Protein AF-A0A4Y2S1Z5-F1 (afdb_monomer_lite)

Structure (mmCIF, N/CA/C/O backbone):
data_AF-A0A4Y2S1Z5-F1
#
_entry.id   AF-A0A4Y2S1Z5-F1
#
loop_
_atom_site.group_PDB
_atom_site.id
_atom_site.type_symbol
_atom_site.label_atom_id
_atom_site.label_alt_id
_atom_site.label_comp_id
_atom_site.label_asym_id
_atom_site.label_entity_id
_atom_site.label_seq_id
_atom_site.pdbx_PDB_ins_code
_atom_site.Cartn_x
_atom_site.Cartn_y
_atom_site.Cartn_z
_atom_site.occupancy
_atom_site.B_iso_or_equiv
_atom_site.auth_seq_id
_atom_site.auth_comp_id
_atom_site.auth_asym_id
_atom_site.auth_atom_id
_atom_site.pdbx_PDB_model_num
ATOM 1 N N . ALA A 1 1 ? -19.988 25.038 12.668 1.00 46.44 1 ALA A N 1
ATOM 2 C CA . ALA A 1 1 ? -18.520 25.024 12.527 1.00 46.44 1 ALA A CA 1
ATOM 3 C C . ALA A 1 1 ? -18.069 23.572 12.537 1.00 46.44 1 ALA A C 1
ATOM 5 O O . ALA A 1 1 ? -18.343 22.893 13.516 1.00 46.44 1 ALA A O 1
ATOM 6 N N . SER A 1 2 ? -17.480 23.065 11.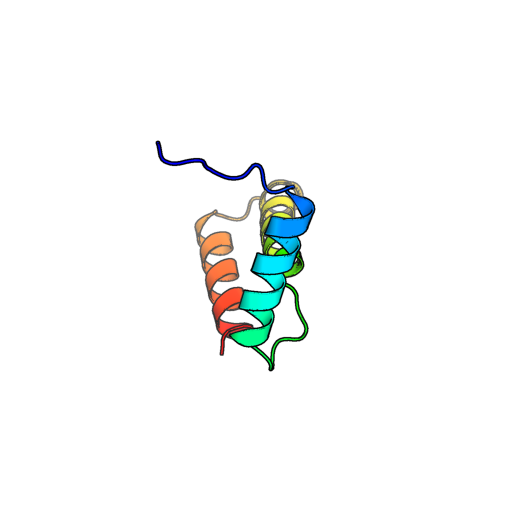450 1.00 55.84 2 SER A N 1
ATOM 7 C CA . SER A 1 2 ? -16.909 21.714 11.466 1.00 55.84 2 SER A CA 1
ATOM 8 C C . SER A 1 2 ? -15.524 21.816 12.092 1.00 55.84 2 SER A C 1
ATOM 10 O O . SER A 1 2 ? -14.564 22.189 11.424 1.00 55.84 2 SER A O 1
ATOM 12 N N . ILE A 1 3 ? -15.458 21.600 13.403 1.00 57.84 3 ILE A N 1
ATOM 13 C CA . ILE A 1 3 ? -14.207 21.548 14.157 1.00 57.84 3 ILE A CA 1
ATOM 14 C C . ILE A 1 3 ? -13.529 20.244 13.740 1.00 57.84 3 ILE A C 1
ATOM 16 O O . ILE A 1 3 ? -14.001 19.162 14.074 1.00 57.84 3 ILE A O 1
ATOM 20 N N . ILE A 1 4 ? -12.480 20.341 12.928 1.00 63.97 4 ILE A N 1
ATOM 21 C CA . ILE A 1 4 ? -11.604 19.202 12.664 1.00 63.97 4 ILE A CA 1
ATOM 22 C C . ILE A 1 4 ? -10.643 19.173 13.847 1.00 63.97 4 ILE A C 1
ATOM 24 O O . ILE A 1 4 ? -9.747 20.014 13.925 1.00 63.97 4 ILE A O 1
ATOM 28 N N . ASP A 1 5 ? -10.886 18.265 14.793 1.00 61.84 5 ASP A N 1
ATOM 29 C CA . ASP A 1 5 ? -9.983 18.041 15.918 1.00 61.84 5 ASP A CA 1
ATOM 30 C C . ASP A 1 5 ? -8.564 17.825 15.387 1.00 61.84 5 ASP A C 1
ATOM 32 O O . ASP A 1 5 ? -8.325 17.013 14.486 1.00 61.84 5 ASP A O 1
ATOM 36 N N . TYR A 1 6 ? -7.613 18.587 15.925 1.00 68.38 6 TYR A N 1
ATOM 37 C CA . TYR A 1 6 ? -6.205 18.417 15.601 1.00 68.38 6 TYR A CA 1
ATOM 38 C C . TYR A 1 6 ? -5.731 17.084 16.191 1.00 68.38 6 TYR A C 1
ATOM 40 O O . TYR A 1 6 ? -5.299 16.997 17.340 1.00 68.38 6 TYR A O 1
ATOM 48 N N . VAL A 1 7 ? -5.843 16.019 15.401 1.00 71.50 7 VAL A N 1
ATOM 49 C CA . VAL A 1 7 ? -5.339 14.693 15.756 1.00 71.50 7 VAL A CA 1
ATOM 50 C C . VAL A 1 7 ? -3.846 14.652 15.464 1.00 71.50 7 VAL A C 1
ATOM 52 O O . VAL A 1 7 ? -3.404 14.945 14.349 1.00 71.50 7 VAL A O 1
ATOM 55 N N . LYS A 1 8 ? -3.040 14.254 16.455 1.00 79.88 8 LYS A N 1
ATOM 56 C CA . LYS A 1 8 ? -1.605 14.064 16.232 1.00 79.88 8 LYS A CA 1
ATOM 57 C C . LYS A 1 8 ? -1.405 12.985 15.160 1.00 79.88 8 LYS A C 1
ATOM 59 O O . LYS A 1 8 ? -2.043 11.932 15.215 1.00 79.88 8 LYS A O 1
ATOM 64 N N . PRO A 1 9 ? -0.465 13.166 14.220 1.00 81.06 9 PRO A N 1
ATOM 65 C CA . PRO A 1 9 ? -0.227 12.201 13.145 1.00 81.06 9 PRO A CA 1
ATOM 66 C C . PRO A 1 9 ? 0.149 10.798 13.656 1.00 81.06 9 PRO A C 1
ATOM 68 O O . PRO A 1 9 ? -0.076 9.805 12.962 1.00 81.06 9 PRO A O 1
ATOM 71 N N . SER A 1 10 ? 0.689 10.695 14.875 1.00 82.94 10 SER A N 1
ATOM 72 C CA . SER A 1 10 ? 0.926 9.430 15.578 1.00 82.94 10 SER A CA 1
ATOM 73 C C . SER A 1 10 ? -0.362 8.682 15.919 1.00 82.94 10 SER A C 1
ATOM 75 O O . SER A 1 10 ? -0.428 7.473 15.698 1.00 82.94 10 SER A O 1
ATOM 77 N N . ASP A 1 11 ? -1.377 9.392 16.411 1.00 84.50 11 ASP A N 1
ATOM 78 C CA . ASP A 1 11 ? -2.660 8.812 16.814 1.00 84.50 11 ASP A CA 1
ATOM 79 C C . ASP A 1 11 ? -3.455 8.375 15.581 1.00 84.50 11 ASP A C 1
ATOM 81 O O . ASP A 1 11 ? -3.913 7.237 15.516 1.00 84.50 11 ASP A O 1
ATOM 85 N N . LEU A 1 12 ? -3.470 9.198 14.525 1.00 84.38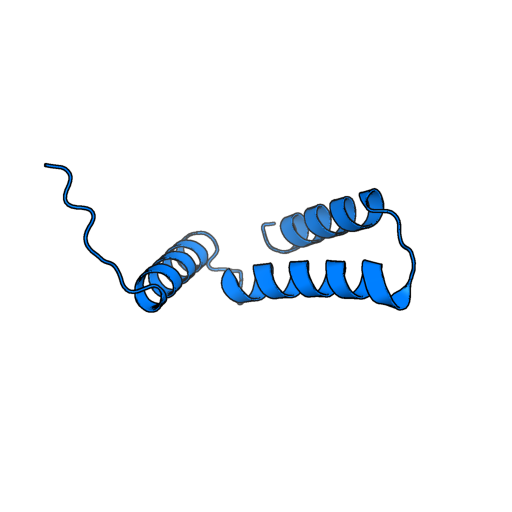 12 LEU A N 1
ATOM 86 C CA . LEU A 1 12 ? -4.071 8.824 13.241 1.00 84.38 12 LEU A CA 1
ATOM 87 C C . LEU A 1 12 ? -3.403 7.579 12.635 1.00 84.38 12 LEU A C 1
ATOM 89 O O . LEU A 1 12 ? -4.068 6.674 12.131 1.00 84.38 12 LEU A O 1
ATOM 93 N N . LYS A 1 13 ? -2.067 7.500 12.687 1.00 85.56 13 LYS A N 1
ATOM 94 C CA . LYS A 1 13 ? -1.327 6.320 12.220 1.00 85.56 13 LYS A CA 1
ATOM 95 C C . LYS A 1 13 ? -1.688 5.076 13.033 1.00 85.56 13 LYS A C 1
ATOM 97 O O . LYS A 1 13 ? -1.765 3.990 12.454 1.00 85.56 13 LYS A O 1
ATOM 102 N N . LYS A 1 14 ? -1.863 5.212 14.350 1.00 87.81 14 LYS A N 1
ATOM 103 C CA . LYS A 1 14 ? -2.259 4.110 15.229 1.00 87.81 14 LYS A CA 1
ATOM 104 C C . LYS A 1 14 ? -3.658 3.614 14.863 1.00 87.81 14 LYS A C 1
ATOM 106 O O . LYS A 1 14 ? -3.783 2.440 14.531 1.00 87.81 14 LYS A O 1
ATOM 111 N N . GLU A 1 15 ? -4.634 4.514 14.774 1.00 88.06 15 GLU A N 1
ATOM 112 C CA . GLU A 1 15 ? -6.019 4.188 14.411 1.00 88.06 15 GLU A CA 1
ATOM 113 C C . GLU A 1 15 ? -6.106 3.486 13.047 1.00 88.06 15 GLU A C 1
ATOM 115 O O . GLU A 1 15 ? -6.783 2.471 12.895 1.00 88.06 15 GLU A O 1
ATOM 120 N N . LEU A 1 16 ? -5.362 3.970 12.045 1.00 87.81 16 LEU A N 1
ATOM 121 C CA . LEU A 1 16 ? -5.318 3.339 10.723 1.00 87.81 16 LEU A CA 1
ATOM 122 C C . LEU A 1 16 ? -4.727 1.923 10.758 1.00 87.81 16 LEU A C 1
ATOM 124 O O . LEU A 1 16 ? -5.175 1.055 10.010 1.00 87.81 16 LEU A O 1
ATOM 128 N N . ASN A 1 17 ? -3.714 1.677 11.593 1.00 88.06 17 ASN A N 1
ATOM 129 C CA . ASN A 1 17 ? -3.155 0.335 11.750 1.00 88.06 17 ASN A CA 1
ATOM 130 C C . ASN A 1 17 ? -4.105 -0.584 12.538 1.00 88.06 17 ASN A C 1
ATOM 132 O O . ASN A 1 17 ? -4.173 -1.767 12.214 1.00 88.06 17 ASN A O 1
ATOM 136 N N . GLU A 1 18 ? -4.837 -0.066 13.529 1.00 89.06 18 GLU A N 1
ATOM 137 C CA . GLU A 1 18 ? -5.845 -0.829 14.282 1.00 89.06 18 GLU A 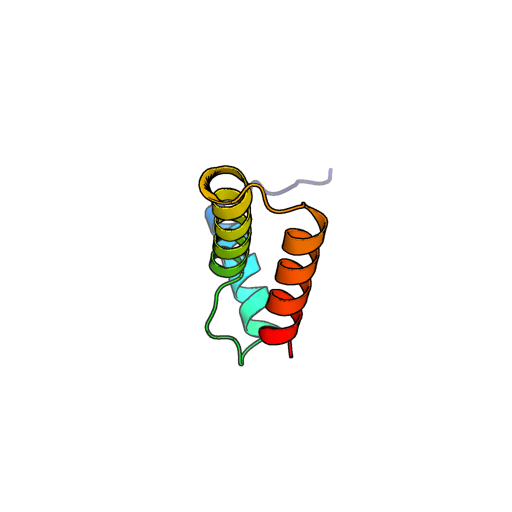CA 1
ATOM 138 C C . GLU A 1 18 ? -7.000 -1.251 13.372 1.00 89.06 18 GLU A C 1
ATOM 140 O O . GLU A 1 18 ? -7.245 -2.448 13.236 1.00 89.06 18 GLU A O 1
ATOM 145 N N . LYS A 1 19 ? -7.584 -0.317 12.609 1.00 87.75 19 LYS A N 1
ATOM 146 C CA . LYS A 1 19 ? -8.606 -0.621 11.589 1.00 87.75 19 LYS A CA 1
ATOM 147 C C . LYS A 1 19 ? -8.118 -1.633 10.550 1.00 87.75 19 LYS A C 1
ATOM 149 O O . LYS A 1 19 ? -8.883 -2.474 10.084 1.00 87.75 19 LYS A O 1
ATOM 154 N N . PHE A 1 20 ? -6.842 -1.561 10.163 1.00 87.25 20 PHE A N 1
ATOM 155 C CA . PHE A 1 20 ? -6.247 -2.537 9.247 1.00 87.25 20 PHE A CA 1
ATOM 156 C C . PHE A 1 20 ? -6.170 -3.933 9.877 1.00 87.25 20 PHE A C 1
ATOM 158 O O . PHE A 1 20 ? -6.525 -4.912 9.226 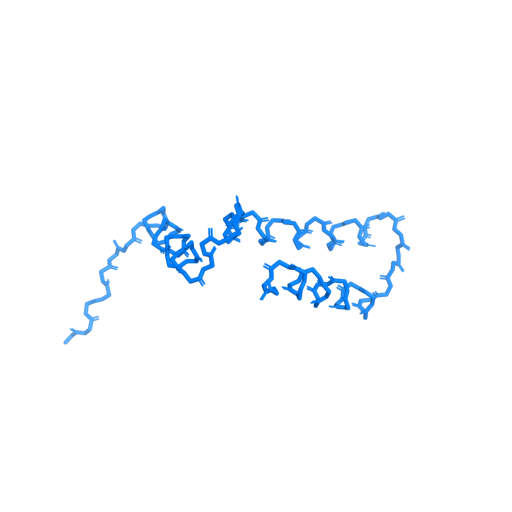1.00 87.25 20 PHE A O 1
ATOM 165 N N . ARG A 1 21 ? -5.745 -4.026 11.140 1.00 87.19 21 ARG A N 1
ATOM 166 C CA . ARG A 1 21 ? -5.637 -5.295 11.869 1.00 87.19 21 ARG A CA 1
ATOM 167 C C . ARG A 1 21 ? -7.003 -5.920 12.150 1.00 87.19 21 ARG A C 1
ATOM 169 O O . ARG A 1 21 ? -7.137 -7.128 12.022 1.00 87.19 21 ARG A O 1
ATOM 176 N N . GLU A 1 22 ? -8.007 -5.113 12.483 1.00 88.00 22 GLU A N 1
ATOM 177 C CA . GLU A 1 22 ? -9.394 -5.570 12.646 1.00 88.00 22 GLU A CA 1
ATOM 178 C C . GLU A 1 22 ? -9.960 -6.129 11.341 1.00 88.00 22 GLU A C 1
ATOM 180 O O . GLU A 1 22 ? -10.599 -7.178 11.333 1.00 88.00 22 GLU A O 1
ATOM 185 N N . ARG A 1 23 ? -9.693 -5.450 10.219 1.00 86.50 23 ARG A N 1
ATOM 186 C CA . ARG A 1 23 ? -10.169 -5.880 8.902 1.00 86.50 23 ARG A CA 1
ATOM 187 C C . ARG A 1 23 ? -9.436 -7.114 8.380 1.00 86.50 23 ARG A C 1
ATOM 189 O O . ARG A 1 23 ? -10.027 -7.901 7.646 1.00 86.50 23 ARG A O 1
ATOM 196 N N . PHE A 1 24 ? -8.167 -7.275 8.746 1.00 84.31 24 PHE A N 1
ATOM 197 C CA . PHE A 1 24 ? -7.321 -8.369 8.289 1.00 84.31 24 PHE A CA 1
ATOM 198 C C . PHE A 1 24 ? -6.565 -9.037 9.451 1.00 84.31 24 PHE A C 1
ATOM 200 O O . PHE A 1 24 ? -5.341 -8.924 9.548 1.00 84.31 24 PHE A O 1
ATOM 207 N N . PRO A 1 25 ? -7.265 -9.775 10.328 1.00 85.38 25 PRO A N 1
ATOM 208 C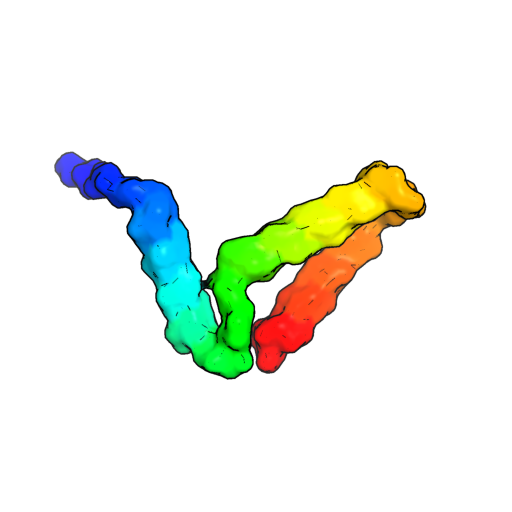 CA . PRO A 1 25 ? -6.671 -10.339 11.542 1.00 85.38 25 PRO A CA 1
ATOM 209 C C . PRO A 1 25 ? -5.621 -11.423 11.265 1.00 85.38 25 PRO A C 1
ATOM 211 O O . PRO A 1 25 ? -4.753 -11.664 12.098 1.00 85.38 25 PRO A O 1
ATOM 214 N N . GLN A 1 26 ? -5.677 -12.056 10.089 1.00 84.38 26 GLN A N 1
ATOM 215 C CA . GLN A 1 26 ? -4.726 -13.088 9.657 1.00 84.38 26 GLN A CA 1
ATOM 216 C C . GLN A 1 26 ? -3.383 -12.500 9.188 1.00 84.38 26 GLN A C 1
ATOM 218 O O . GLN A 1 26 ? -2.384 -13.210 9.079 1.00 84.38 26 GLN A O 1
ATOM 223 N N . ILE A 1 27 ? -3.343 -11.194 8.910 1.00 84.50 27 ILE A N 1
ATOM 224 C CA . ILE A 1 27 ? -2.160 -10.507 8.402 1.00 84.50 27 ILE A CA 1
ATOM 225 C C . ILE A 1 27 ? -1.352 -9.974 9.586 1.00 84.50 27 ILE A C 1
ATOM 227 O O . ILE A 1 27 ? -1.740 -9.017 10.251 1.00 84.50 27 ILE A O 1
ATOM 231 N N . HIS A 1 28 ? -0.163 -10.532 9.809 1.00 81.88 28 HIS A N 1
ATOM 232 C CA . HIS A 1 28 ? 0.768 -10.061 10.847 1.00 81.88 28 HIS A CA 1
ATOM 233 C C . HIS A 1 28 ? 1.563 -8.794 10.465 1.00 81.88 28 HIS A C 1
ATOM 235 O O . HIS A 1 28 ? 2.483 -8.389 11.177 1.00 81.88 28 HIS A O 1
ATOM 241 N N . LEU A 1 29 ? 1.225 -8.141 9.349 1.00 85.19 29 LEU A N 1
ATOM 242 C CA . LEU A 1 29 ? 1.821 -6.874 8.921 1.00 85.19 29 LEU A CA 1
ATOM 243 C C . LEU A 1 29 ? 0.955 -5.671 9.305 1.00 85.19 29 LEU A C 1
ATOM 245 O O . LEU A 1 29 ? -0.268 -5.723 9.276 1.00 85.19 29 LEU A O 1
ATOM 249 N N . THR A 1 30 ? 1.600 -4.532 9.566 1.00 87.62 30 THR A N 1
ATOM 250 C CA . THR A 1 30 ? 0.901 -3.243 9.677 1.00 87.62 30 THR A CA 1
ATOM 251 C C . THR A 1 30 ? 0.758 -2.578 8.309 1.00 87.62 30 THR A C 1
ATOM 253 O O . THR A 1 30 ? 1.633 -2.709 7.445 1.00 87.62 30 THR A O 1
ATOM 256 N N . LEU A 1 31 ? -0.283 -1.757 8.134 1.00 85.44 31 LEU A N 1
ATOM 257 C CA . LEU A 1 31 ? -0.467 -0.919 6.941 1.00 85.44 31 LEU A CA 1
ATOM 258 C C . LEU A 1 31 ? 0.766 -0.044 6.663 1.00 85.44 31 LEU A C 1
ATOM 260 O O . LEU A 1 31 ? 1.172 0.171 5.520 1.00 85.44 31 LEU A O 1
ATOM 264 N N . SER A 1 32 ? 1.399 0.441 7.731 1.00 86.56 32 SER A N 1
ATOM 265 C CA . SER A 1 32 ? 2.632 1.224 7.647 1.00 86.56 32 SER A CA 1
ATOM 266 C C . SER A 1 32 ? 3.791 0.431 7.025 1.00 86.56 32 SER A C 1
ATOM 268 O O . SER A 1 32 ? 4.528 0.977 6.200 1.00 86.56 32 SER A O 1
ATOM 270 N N . LYS A 1 33 ? 3.940 -0.857 7.374 1.00 87.62 33 LYS A N 1
ATOM 271 C CA . LYS A 1 33 ? 4.972 -1.738 6.809 1.00 87.62 33 LYS A CA 1
ATOM 272 C C . LYS A 1 33 ? 4.686 -2.064 5.341 1.00 87.62 33 LYS A C 1
ATOM 274 O O . LYS A 1 33 ? 5.602 -1.968 4.530 1.00 87.62 33 LYS A O 1
ATOM 279 N N . LEU A 1 34 ? 3.423 -2.324 4.986 1.00 88.31 34 LEU A N 1
ATOM 280 C CA . LEU A 1 34 ? 2.983 -2.536 3.599 1.00 88.31 34 LEU A CA 1
ATOM 281 C C . LEU A 1 34 ? 3.372 -1.355 2.690 1.00 88.31 34 LEU A C 1
ATOM 283 O O . LEU A 1 34 ? 3.987 -1.536 1.641 1.00 88.31 34 LEU A O 1
ATOM 287 N N . ARG A 1 35 ? 3.079 -0.123 3.127 1.00 89.25 35 ARG A N 1
ATOM 288 C CA . ARG A 1 35 ? 3.447 1.101 2.393 1.00 89.25 35 ARG A CA 1
ATOM 289 C C . ARG A 1 35 ? 4.959 1.269 2.258 1.00 89.25 35 ARG A C 1
ATOM 291 O O . ARG A 1 35 ? 5.428 1.768 1.240 1.00 89.25 35 ARG A O 1
ATOM 298 N N . SER A 1 36 ? 5.720 0.873 3.278 1.00 90.88 36 SER A N 1
ATOM 299 C CA . SER A 1 36 ? 7.181 0.923 3.224 1.00 90.88 36 SER A CA 1
ATOM 300 C C . SER A 1 36 ? 7.745 -0.039 2.184 1.00 90.88 36 SER A C 1
ATOM 302 O O . SER A 1 36 ? 8.607 0.365 1.414 1.00 90.88 36 SER A O 1
ATOM 304 N N . LEU A 1 37 ? 7.220 -1.265 2.115 1.00 89.81 37 LEU A N 1
ATOM 305 C CA . LEU A 1 37 ? 7.653 -2.271 1.142 1.00 89.81 37 LEU A CA 1
ATOM 306 C C . LEU A 1 37 ? 7.367 -1.835 -0.298 1.00 89.81 37 LEU A C 1
ATOM 308 O O . LEU A 1 37 ? 8.258 -1.908 -1.139 1.00 89.81 37 LEU A O 1
ATOM 312 N N . LYS A 1 38 ? 6.182 -1.268 -0.569 1.00 89.25 38 LYS A N 1
ATOM 313 C CA . LYS A 1 38 ? 5.884 -0.668 -1.882 1.00 89.25 38 LYS A CA 1
ATOM 314 C C . LYS A 1 38 ? 6.923 0.395 -2.264 1.00 89.25 38 LYS A C 1
ATOM 316 O O . LYS A 1 38 ? 7.465 0.356 -3.367 1.00 89.25 38 LYS A O 1
ATOM 321 N N . ARG A 1 39 ? 7.257 1.312 -1.349 1.00 90.56 39 ARG A N 1
ATOM 322 C CA . ARG A 1 39 ? 8.280 2.342 -1.606 1.00 90.56 39 ARG A CA 1
ATOM 323 C C . ARG A 1 39 ? 9.657 1.750 -1.902 1.00 90.56 39 ARG A C 1
ATOM 325 O O . ARG A 1 39 ? 10.328 2.246 -2.800 1.00 90.56 39 ARG A O 1
ATOM 332 N N . GLU A 1 40 ? 10.069 0.706 -1.187 1.00 89.00 40 GLU A N 1
ATOM 333 C CA . GLU A 1 40 ? 11.346 0.038 -1.466 1.00 89.00 40 GLU A CA 1
ATOM 334 C C . GLU A 1 40 ? 11.368 -0.628 -2.840 1.00 89.00 40 GLU A C 1
ATOM 336 O O . GLU A 1 40 ? 12.326 -0.438 -3.580 1.00 89.00 40 GLU A O 1
ATOM 341 N N . MET A 1 41 ? 10.291 -1.310 -3.240 1.00 87.56 41 MET A N 1
ATOM 342 C CA . MET A 1 41 ? 10.183 -1.886 -4.587 1.00 87.56 41 MET A CA 1
ATOM 343 C C . MET A 1 41 ? 10.341 -0.821 -5.683 1.00 87.56 41 MET A C 1
ATOM 345 O O . MET A 1 41 ? 11.035 -1.049 -6.673 1.00 87.56 41 MET A O 1
ATOM 349 N N . LEU A 1 42 ? 9.752 0.367 -5.494 1.00 86.50 42 LEU A N 1
ATOM 350 C CA . LEU A 1 42 ? 9.924 1.482 -6.431 1.00 86.50 42 LEU A CA 1
ATOM 351 C C . LEU A 1 42 ? 11.370 1.991 -6.434 1.00 86.50 42 LEU A C 1
ATOM 353 O O . LEU A 1 42 ? 11.940 2.222 -7.496 1.00 86.50 42 LEU A O 1
ATOM 357 N N . LYS A 1 43 ? 11.987 2.125 -5.255 1.00 88.06 43 LYS A N 1
ATOM 358 C CA . LYS A 1 43 ? 13.378 2.570 -5.126 1.00 88.06 43 LYS A CA 1
ATOM 359 C C . LYS A 1 43 ? 14.342 1.633 -5.859 1.00 88.06 43 LYS A C 1
ATOM 361 O O . LYS A 1 43 ? 15.187 2.123 -6.599 1.00 88.06 43 LYS A O 1
ATOM 366 N N . ILE A 1 44 ? 14.186 0.319 -5.692 1.00 85.62 44 ILE A N 1
ATOM 367 C CA . ILE A 1 44 ? 15.003 -0.699 -6.376 1.00 85.62 44 ILE A CA 1
ATOM 368 C C . ILE A 1 44 ? 14.824 -0.590 -7.895 1.00 85.62 44 ILE A C 1
ATOM 370 O O . ILE A 1 44 ? 15.804 -0.573 -8.634 1.00 85.62 44 ILE A O 1
ATOM 374 N N . THR A 1 45 ? 13.583 -0.431 -8.359 1.00 83.81 45 THR A N 1
ATOM 375 C CA . THR A 1 45 ? 13.275 -0.274 -9.790 1.00 83.81 45 THR A CA 1
ATOM 376 C C . THR A 1 45 ? 13.994 0.934 -10.396 1.00 83.81 45 THR A C 1
ATOM 378 O O . THR A 1 45 ? 14.620 0.814 -11.448 1.00 83.81 45 THR A O 1
ATOM 381 N N . HIS A 1 46 ? 13.947 2.080 -9.711 1.00 78.88 46 HIS A N 1
ATOM 382 C CA . HIS A 1 46 ? 14.580 3.313 -10.178 1.00 78.88 46 HIS A CA 1
ATOM 383 C C . HIS A 1 46 ? 16.112 3.280 -10.121 1.00 78.88 46 HIS A C 1
ATOM 385 O O . HIS A 1 46 ? 16.747 3.883 -10.981 1.00 78.88 46 HIS A O 1
ATOM 391 N N . HIS A 1 47 ? 16.705 2.632 -9.114 1.00 77.38 47 HIS A N 1
ATOM 392 C CA . HIS A 1 47 ? 18.153 2.690 -8.888 1.00 77.38 47 HIS A CA 1
ATOM 393 C C . HIS A 1 47 ? 18.948 1.553 -9.530 1.00 77.38 47 HIS A C 1
ATOM 395 O O . HIS A 1 47 ? 20.086 1.789 -9.920 1.00 77.38 47 HIS A O 1
ATOM 401 N N . GLU A 1 48 ? 18.400 0.340 -9.610 1.00 68.38 48 GLU A N 1
ATOM 402 C CA . GLU A 1 48 ? 19.224 -0.845 -9.890 1.00 68.38 48 GLU A CA 1
ATOM 403 C C . GLU A 1 48 ? 18.962 -1.496 -11.243 1.00 68.38 48 GLU A C 1
ATOM 405 O O . GLU A 1 48 ? 19.822 -2.21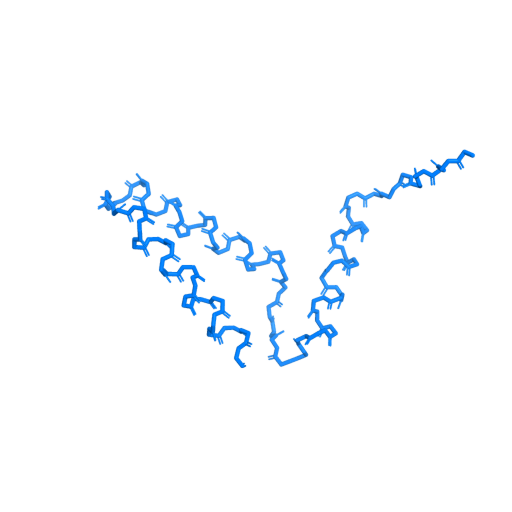8 -11.737 1.00 68.38 48 GLU A O 1
ATOM 410 N N . CYS A 1 49 ? 17.789 -1.292 -11.849 1.00 66.81 49 CYS A N 1
ATOM 411 C CA . CYS A 1 49 ? 17.358 -2.237 -12.878 1.00 66.81 49 CYS A CA 1
ATOM 412 C C . CYS A 1 49 ? 16.696 -1.614 -14.116 1.00 66.81 49 CYS A C 1
ATOM 414 O O . CYS A 1 49 ? 16.490 -2.320 -15.097 1.00 66.81 49 CYS A O 1
ATOM 416 N N . GLY A 1 50 ? 16.381 -0.310 -14.116 1.00 72.00 50 GLY A N 1
ATOM 417 C CA . GLY A 1 50 ? 15.727 0.333 -15.268 1.00 72.00 50 GLY A CA 1
ATOM 418 C C . GLY A 1 50 ? 14.425 -0.368 -15.680 1.00 72.00 50 GLY A C 1
ATOM 419 O O . GLY A 1 50 ? 14.076 -0.397 -16.856 1.00 72.00 50 GLY A O 1
ATOM 420 N N . ILE A 1 51 ? 13.750 -1.002 -14.714 1.00 78.94 51 ILE A N 1
ATOM 421 C CA . ILE A 1 51 ? 12.548 -1.803 -14.943 1.00 78.94 51 ILE A CA 1
ATOM 422 C C . ILE A 1 51 ? 11.386 -0.873 -15.307 1.00 78.94 51 ILE A C 1
ATOM 424 O O . ILE A 1 51 ? 11.209 0.186 -14.705 1.00 78.94 51 ILE A O 1
ATOM 428 N N . ASP A 1 52 ? 10.570 -1.302 -16.271 1.00 83.62 52 ASP A N 1
ATOM 429 C CA . ASP A 1 52 ? 9.395 -0.551 -16.703 1.00 83.62 52 ASP A CA 1
ATOM 430 C C . ASP A 1 52 ? 8.353 -0.387 -15.584 1.00 83.62 52 ASP A C 1
ATOM 432 O O . ASP A 1 52 ? 8.110 -1.289 -14.771 1.00 83.62 52 ASP A O 1
ATOM 436 N N . LEU A 1 53 ? 7.689 0.770 -15.570 1.00 84.19 53 LEU A N 1
ATOM 437 C CA . LEU A 1 53 ? 6.710 1.123 -14.545 1.00 84.19 53 LEU A CA 1
ATOM 438 C C . LEU A 1 53 ? 5.521 0.146 -14.515 1.00 84.19 53 LEU A C 1
ATOM 440 O O . LEU A 1 53 ? 4.961 -0.101 -13.443 1.00 84.19 53 LEU A O 1
ATOM 444 N N . LEU A 1 54 ? 5.163 -0.458 -15.656 1.00 87.88 54 LEU A N 1
ATOM 445 C CA . LEU A 1 54 ? 4.108 -1.468 -15.743 1.00 87.88 54 LEU A CA 1
ATOM 446 C C . LEU A 1 54 ? 4.436 -2.695 -14.887 1.00 87.88 54 LEU A C 1
ATOM 448 O O . LEU A 1 54 ? 3.569 -3.207 -14.177 1.00 87.88 54 LEU A O 1
ATOM 452 N N . THR A 1 55 ? 5.692 -3.135 -14.903 1.00 89.12 55 THR A N 1
ATOM 453 C CA . THR A 1 55 ? 6.162 -4.283 -14.121 1.00 89.12 55 THR A CA 1
ATOM 454 C C . THR A 1 55 ? 6.064 -3.997 -12.623 1.00 89.12 55 THR A C 1
ATOM 456 O O . THR A 1 55 ? 5.597 -4.841 -11.856 1.00 89.12 55 THR A O 1
ATOM 459 N N . VAL A 1 56 ? 6.415 -2.779 -12.195 1.00 88.62 56 VAL A N 1
ATOM 460 C CA . VAL A 1 56 ? 6.269 -2.351 -10.791 1.00 88.62 56 VAL A CA 1
ATOM 461 C C . VAL A 1 56 ? 4.803 -2.319 -10.376 1.00 88.62 56 VAL A C 1
ATOM 463 O O . VAL A 1 56 ? 4.447 -2.814 -9.304 1.00 88.62 56 VAL A O 1
ATOM 466 N N . ALA A 1 57 ? 3.938 -1.775 -11.235 1.00 89.88 57 ALA A N 1
ATOM 467 C CA . ALA A 1 57 ? 2.504 -1.726 -10.990 1.00 89.88 57 ALA A CA 1
ATOM 468 C C . ALA A 1 57 ? 1.913 -3.139 -10.842 1.00 89.88 57 ALA A C 1
ATOM 470 O O . ALA A 1 57 ? 1.149 -3.392 -9.909 1.00 89.88 57 ALA A O 1
ATOM 471 N N . GLN A 1 58 ? 2.314 -4.087 -11.695 1.00 91.50 58 GLN A N 1
ATOM 472 C CA . GLN A 1 58 ? 1.904 -5.486 -11.562 1.00 91.50 58 GLN A CA 1
ATOM 473 C C . GLN A 1 58 ? 2.405 -6.114 -10.258 1.00 91.50 58 GLN A C 1
ATOM 475 O O . GLN A 1 58 ? 1.631 -6.769 -9.557 1.00 91.50 58 GLN A O 1
ATOM 480 N N . ALA A 1 59 ? 3.662 -5.874 -9.883 1.00 89.88 59 ALA A N 1
ATOM 481 C CA . ALA A 1 59 ? 4.229 -6.390 -8.643 1.00 89.88 59 ALA A CA 1
ATOM 482 C C . ALA A 1 59 ? 3.480 -5.868 -7.399 1.00 89.88 59 ALA A C 1
ATOM 484 O O . ALA A 1 59 ? 3.231 -6.632 -6.466 1.00 89.88 59 ALA A O 1
ATOM 485 N N . TYR A 1 60 ? 3.033 -4.606 -7.402 1.00 89.81 60 TYR A N 1
ATOM 486 C CA . TYR A 1 60 ? 2.177 -4.059 -6.340 1.00 89.81 60 TYR A CA 1
ATOM 487 C C . TYR A 1 60 ? 0.836 -4.779 -6.231 1.00 89.81 60 TYR A C 1
ATOM 489 O O . TYR A 1 60 ? 0.405 -5.092 -5.121 1.00 89.81 60 TYR A O 1
ATOM 497 N N . VAL A 1 61 ? 0.188 -5.052 -7.366 1.00 90.19 61 VAL A N 1
ATOM 498 C CA . VAL A 1 61 ? -1.099 -5.757 -7.398 1.00 90.19 61 VAL A CA 1
ATOM 499 C C . VAL A 1 61 ? -0.939 -7.192 -6.905 1.00 90.19 61 VAL A C 1
ATOM 501 O O . VAL A 1 61 ? -1.772 -7.662 -6.133 1.00 90.19 61 VAL A O 1
ATOM 504 N N . PHE A 1 62 ? 0.125 -7.893 -7.303 1.00 87.69 62 PHE A N 1
ATOM 505 C CA . PHE A 1 62 ? 0.405 -9.238 -6.797 1.00 87.69 62 PHE A CA 1
ATOM 506 C C . PHE A 1 62 ? 0.673 -9.241 -5.299 1.00 87.69 62 PHE A C 1
ATOM 508 O O . PHE A 1 62 ? 0.121 -10.076 -4.589 1.00 87.69 62 PHE A O 1
ATOM 515 N N . PHE A 1 63 ? 1.461 -8.287 -4.811 1.00 85.75 63 PHE A N 1
ATOM 516 C CA . PHE A 1 63 ? 1.753 -8.150 -3.391 1.00 85.75 63 PHE A CA 1
ATOM 517 C C . PHE A 1 63 ? 0.485 -7.903 -2.564 1.00 85.75 63 PHE A C 1
ATOM 519 O O . PHE A 1 63 ? 0.270 -8.560 -1.547 1.00 85.75 63 PHE A O 1
ATOM 526 N N . GLU A 1 64 ? -0.403 -7.019 -3.024 1.00 85.38 64 GLU A N 1
ATOM 527 C CA . GLU A 1 64 ? -1.700 -6.804 -2.374 1.00 85.38 64 GLU A CA 1
ATOM 528 C C . GLU A 1 64 ? -2.595 -8.036 -2.448 1.00 85.38 64 GLU A C 1
ATOM 530 O O . GLU A 1 64 ? -3.188 -8.402 -1.442 1.00 85.38 64 GLU A O 1
ATOM 535 N N . LYS A 1 65 ? -2.654 -8.725 -3.590 1.00 85.38 65 LYS A N 1
ATOM 536 C CA . LYS A 1 65 ? -3.420 -9.971 -3.720 1.00 85.38 65 LYS A CA 1
ATOM 537 C C . LYS A 1 65 ? -2.871 -11.111 -2.872 1.00 85.38 65 LYS A C 1
ATOM 539 O O . LYS A 1 65 ? -3.647 -11.988 -2.536 1.00 85.38 65 LYS A O 1
ATOM 544 N N . LEU A 1 66 ? -1.571 -11.145 -2.583 1.00 80.75 66 LEU A N 1
ATOM 545 C CA . LEU A 1 66 ? -0.953 -12.164 -1.734 1.00 80.75 66 LEU A CA 1
ATOM 546 C C . LEU A 1 66 ? -1.280 -11.917 -0.261 1.00 80.75 66 LEU A C 1
ATOM 548 O O . LEU A 1 66 ? -1.535 -12.853 0.484 1.00 80.75 66 LEU A O 1
ATOM 552 N N . ILE A 1 67 ? -1.250 -10.650 0.145 1.00 78.56 67 ILE A N 1
ATOM 553 C CA . ILE A 1 67 ? -1.431 -10.248 1.538 1.00 78.56 67 ILE A CA 1
ATOM 554 C C . ILE A 1 67 ? -2.913 -10.172 1.904 1.00 78.56 67 ILE A C 1
ATOM 556 O O . ILE A 1 67 ? -3.268 -10.534 3.013 1.00 78.56 67 ILE A O 1
ATOM 560 N N . LEU A 1 68 ? -3.773 -9.728 0.986 1.00 75.19 68 LEU A N 1
ATOM 561 C CA . LEU A 1 68 ? -5.209 -9.536 1.211 1.00 75.19 68 LEU A CA 1
ATOM 562 C C . LEU A 1 68 ? -6.069 -10.736 0.756 1.00 75.19 68 LEU A C 1
ATOM 564 O O . LEU A 1 68 ? -7.288 -10.575 0.662 1.00 75.19 68 LEU A O 1
ATOM 568 N N . LYS A 1 69 ? -5.458 -11.884 0.419 1.00 59.97 69 LYS A N 1
ATOM 569 C CA . LYS A 1 69 ? -6.173 -13.127 0.071 1.00 59.97 69 LYS A CA 1
ATOM 570 C C . LYS A 1 69 ? -6.593 -13.921 1.295 1.00 59.97 69 LYS A C 1
ATOM 572 O O . LYS A 1 69 ? -5.830 -13.919 2.282 1.00 59.97 69 LYS A O 1
#

pLDDT: mean 82.3, std 9.49, range [46.44, 91.5]

Sequence (69 aa):
ASIIDYVKPSDLKKELNEKFRERFPQIHLTLSKLRSLKREMLKITHHECGIDLLTVAQAYVFFEKLILK

Radius of gyration: 15.87 Å; chains: 1; bounding box: 38×38×34 Å

Secondary structure (DSSP, 8-state):
--------HHHHHHHHHHHHHHH-TT--S-HHHHHHHHHHHHHHIIIII---HHHHHHHHHHHHHHH--

Organism: Araneus ventricosus (NCBI:txid182803)

Foldseek 3Di:
DPPPPPDDVVRVQVVQQVVVCVLQVVAPDGPVVLVVVLVVLVVCCVPPPVDDPVVSVVVNVVSCVVRVD

InterPro domains:
  IPR012388 CDK5 and ABL1 enzyme substrate 1/2 [PTHR22896] (1-69)